Protein AF-A0A1Y6CWS8-F1 (afdb_monomer)

Radius of gyration: 17.05 Å; Cα contacts (8 Å, |Δi|>4): 110; chains: 1; bounding box: 40×29×45 Å

Structure (mmCIF, N/CA/C/O backbone):
data_AF-A0A1Y6CWS8-F1
#
_entry.id   AF-A0A1Y6CWS8-F1
#
loop_
_atom_site.group_PDB
_atom_site.id
_atom_site.type_symbol
_atom_site.label_atom_id
_atom_site.label_alt_id
_atom_site.label_comp_id
_atom_site.label_asym_id
_atom_site.label_entity_id
_atom_site.label_seq_id
_atom_site.pdbx_PDB_ins_code
_atom_site.Cartn_x
_atom_site.Cartn_y
_atom_site.Cartn_z
_atom_site.occupancy
_atom_site.B_iso_or_equiv
_atom_site.auth_seq_id
_atom_site.auth_comp_id
_atom_site.auth_asym_id
_atom_site.auth_atom_id
_atom_site.pdbx_PDB_model_num
ATOM 1 N N . MET A 1 1 ? -8.624 -0.323 22.984 1.00 70.00 1 MET A N 1
ATOM 2 C CA . MET A 1 1 ? -7.480 -0.673 22.122 1.00 70.00 1 MET A CA 1
ATOM 3 C C . MET A 1 1 ? -7.940 -1.769 21.181 1.00 70.00 1 MET A C 1
ATOM 5 O O . MET A 1 1 ? -8.436 -2.777 21.668 1.00 70.00 1 MET A O 1
ATOM 9 N N . ASN A 1 2 ? -7.888 -1.541 19.869 1.00 89.06 2 ASN A N 1
ATOM 10 C CA . ASN A 1 2 ? -8.393 -2.504 18.889 1.00 89.06 2 ASN A CA 1
ATOM 11 C C . ASN A 1 2 ? -7.253 -3.412 18.403 1.00 89.06 2 ASN A C 1
ATOM 13 O O . ASN A 1 2 ? -6.411 -2.988 17.614 1.00 89.06 2 ASN A O 1
ATOM 17 N N . PHE A 1 3 ? -7.218 -4.657 18.885 1.00 93.69 3 PHE A N 1
ATOM 18 C CA . PHE A 1 3 ? -6.153 -5.609 18.551 1.00 93.69 3 PHE A CA 1
ATOM 19 C C . PHE A 1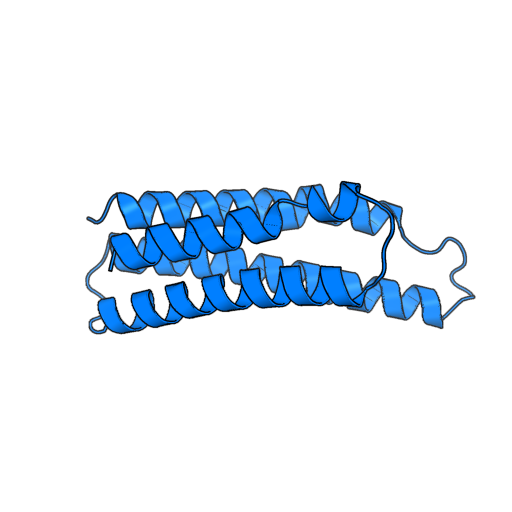 3 ? -6.124 -5.996 17.066 1.00 93.69 3 PHE A C 1
ATOM 21 O O . PHE A 1 3 ? -5.045 -6.256 16.539 1.00 93.69 3 PHE A O 1
ATOM 28 N N . VAL A 1 4 ? -7.270 -5.973 16.377 1.00 96.56 4 VAL A N 1
ATOM 29 C CA . VAL A 1 4 ? -7.344 -6.252 14.934 1.00 96.56 4 VAL A CA 1
ATOM 30 C C . VAL A 1 4 ? -6.625 -5.156 14.150 1.00 96.56 4 VAL A C 1
ATOM 32 O O . VAL A 1 4 ? -5.794 -5.452 13.294 1.00 96.56 4 VAL A O 1
ATOM 35 N N . LEU A 1 5 ? -6.863 -3.889 14.498 1.00 97.00 5 LEU A N 1
ATOM 36 C CA . LEU A 1 5 ? -6.190 -2.754 13.860 1.00 97.00 5 LEU A CA 1
ATOM 37 C C . LEU A 1 5 ? -4.698 -2.675 14.210 1.00 97.00 5 LEU A C 1
ATOM 39 O O . LEU A 1 5 ? -3.897 -2.289 13.362 1.00 97.00 5 LEU A O 1
ATOM 43 N N . ILE A 1 6 ? -4.301 -3.078 15.422 1.00 97.69 6 ILE A N 1
ATOM 44 C CA . ILE A 1 6 ? -2.877 -3.204 15.781 1.00 97.69 6 ILE A CA 1
ATOM 45 C C . ILE A 1 6 ? -2.204 -4.281 14.929 1.00 97.69 6 ILE A C 1
ATOM 47 O O . ILE A 1 6 ? -1.102 -4.065 14.428 1.00 97.69 6 ILE A O 1
ATOM 51 N N . PHE A 1 7 ? -2.862 -5.421 14.723 1.00 97.88 7 PHE A N 1
ATOM 52 C CA . PHE A 1 7 ? -2.339 -6.468 13.852 1.00 97.88 7 PHE A CA 1
ATOM 53 C C . PHE A 1 7 ? -2.234 -5.993 12.393 1.00 97.88 7 PHE A C 1
ATOM 55 O O . PHE A 1 7 ? -1.193 -6.180 11.764 1.00 97.88 7 PHE A O 1
ATOM 62 N N . ALA A 1 8 ? -3.259 -5.310 11.875 1.00 98.00 8 ALA A N 1
ATOM 63 C CA . ALA A 1 8 ? -3.251 -4.713 10.537 1.00 98.00 8 ALA A CA 1
ATOM 64 C C . ALA A 1 8 ? -2.130 -3.668 10.364 1.00 98.00 8 ALA A C 1
ATOM 66 O O . ALA A 1 8 ? -1.430 -3.665 9.345 1.00 98.00 8 ALA A O 1
ATOM 67 N N . SER A 1 9 ? -1.911 -2.835 11.387 1.00 98.19 9 SER A N 1
ATOM 68 C CA . SER A 1 9 ? -0.796 -1.888 11.471 1.00 98.19 9 SER A CA 1
ATOM 69 C C . SER A 1 9 ? 0.550 -2.608 11.389 1.00 98.19 9 SER A C 1
ATOM 71 O O . SER A 1 9 ? 1.344 -2.322 10.497 1.00 98.19 9 SER A O 1
ATOM 73 N N . PHE A 1 10 ? 0.777 -3.609 12.244 1.00 98.06 10 PHE A N 1
ATOM 74 C CA . PHE A 1 10 ? 2.024 -4.372 12.257 1.00 98.06 10 PHE A CA 1
ATOM 75 C C . PHE A 1 10 ? 2.294 -5.072 10.919 1.00 98.06 10 PHE A C 1
ATOM 77 O O . PHE A 1 10 ? 3.411 -5.022 10.406 1.00 98.06 10 PHE A O 1
ATOM 84 N N . LEU A 1 11 ? 1.263 -5.669 10.316 1.00 97.62 11 LEU A N 1
ATOM 85 C CA . LEU A 1 11 ? 1.363 -6.301 9.005 1.00 97.62 11 LEU A CA 1
ATOM 86 C C . LEU A 1 11 ? 1.750 -5.286 7.912 1.00 97.62 11 LEU A C 1
ATOM 88 O O . LEU A 1 11 ? 2.590 -5.598 7.070 1.00 97.62 11 LEU A O 1
ATOM 92 N N . SER A 1 12 ? 1.203 -4.066 7.952 1.00 98.00 12 SER A N 1
ATOM 93 C CA . SER A 1 12 ? 1.592 -2.977 7.039 1.00 98.00 12 SER A CA 1
ATOM 94 C C . SER A 1 12 ? 3.031 -2.512 7.276 1.00 98.00 12 SER A C 1
ATOM 96 O O . SER A 1 12 ? 3.769 -2.296 6.319 1.00 98.00 12 SER A O 1
ATOM 98 N N . GLY A 1 13 ? 3.469 -2.433 8.535 1.00 98.31 13 GLY A N 1
ATOM 99 C CA . GLY A 1 13 ? 4.853 -2.115 8.890 1.00 98.31 13 GLY A CA 1
ATOM 100 C C . GLY A 1 13 ? 5.855 -3.162 8.390 1.00 98.31 13 GLY A C 1
ATOM 101 O O . GLY A 1 13 ? 6.893 -2.810 7.832 1.00 98.31 13 GLY A O 1
ATOM 102 N N . LEU A 1 14 ? 5.535 -4.455 8.513 1.00 97.62 14 LEU A N 1
ATOM 103 C CA . LEU A 1 14 ? 6.355 -5.527 7.937 1.00 97.62 14 LEU A CA 1
ATOM 104 C C . LEU A 1 14 ? 6.381 -5.468 6.407 1.00 97.62 14 LEU A C 1
ATOM 106 O O . LEU A 1 14 ? 7.447 -5.627 5.810 1.00 97.62 14 LEU A O 1
ATOM 110 N N . ALA A 1 15 ? 5.232 -5.210 5.778 1.00 96.31 15 ALA A N 1
ATOM 111 C CA . ALA A 1 15 ? 5.152 -5.034 4.334 1.00 96.31 15 ALA A CA 1
ATOM 112 C C . ALA A 1 15 ? 6.005 -3.848 3.871 1.00 96.31 15 ALA A C 1
ATOM 114 O O . ALA A 1 15 ? 6.745 -3.994 2.905 1.00 96.31 15 ALA A O 1
ATOM 115 N N . PHE A 1 16 ? 5.988 -2.721 4.592 1.00 97.75 16 PHE A N 1
ATOM 116 C CA . PHE A 1 16 ? 6.879 -1.589 4.340 1.00 97.75 16 PHE A CA 1
ATOM 117 C C . PHE A 1 16 ? 8.351 -2.011 4.363 1.00 97.75 16 PHE A C 1
ATOM 119 O O . PHE A 1 16 ? 9.069 -1.729 3.409 1.00 97.75 16 PHE A O 1
ATOM 126 N N . LEU A 1 17 ? 8.806 -2.719 5.403 1.00 96.94 17 LEU A N 1
ATOM 127 C CA . LEU A 1 17 ? 10.207 -3.147 5.503 1.00 96.94 17 LEU A CA 1
ATOM 128 C C . LEU A 1 17 ? 10.604 -4.082 4.351 1.00 96.94 17 LEU A C 1
ATOM 130 O O . LEU A 1 17 ? 11.647 -3.896 3.721 1.00 96.94 17 LEU A O 1
ATOM 134 N N . ALA A 1 18 ? 9.766 -5.074 4.044 1.00 94.75 18 ALA A N 1
ATOM 135 C CA . ALA A 1 18 ? 10.023 -5.986 2.936 1.00 94.75 18 ALA A CA 1
ATOM 136 C C . ALA A 1 18 ? 10.039 -5.241 1.590 1.00 94.75 18 ALA A C 1
ATOM 138 O O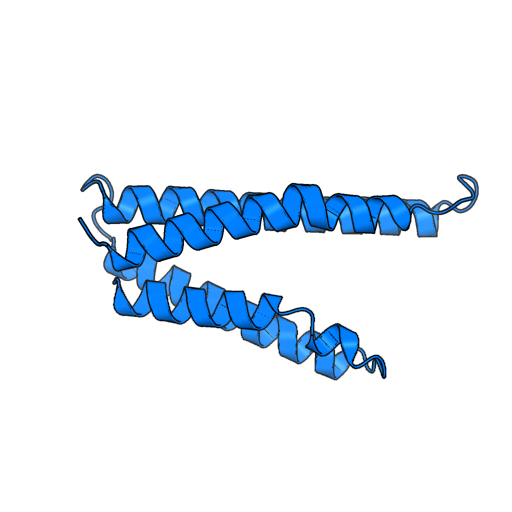 . ALA A 1 18 ? 10.961 -5.410 0.796 1.00 94.75 18 ALA A O 1
ATOM 139 N N . HIS A 1 19 ? 9.062 -4.371 1.351 1.00 94.56 19 HIS A N 1
ATOM 140 C CA . HIS A 1 19 ? 8.918 -3.632 0.103 1.00 94.56 19 HIS A CA 1
ATOM 141 C C . HIS A 1 19 ? 10.057 -2.620 -0.093 1.00 94.56 19 HIS A C 1
ATOM 143 O O . HIS A 1 19 ? 10.740 -2.645 -1.116 1.00 94.56 19 HIS A O 1
ATOM 149 N N . ALA A 1 20 ? 10.331 -1.782 0.909 1.00 95.94 20 ALA A N 1
ATOM 150 C CA . ALA A 1 20 ? 11.307 -0.699 0.826 1.00 95.94 20 ALA A CA 1
ATOM 151 C C . ALA A 1 20 ? 12.756 -1.184 0.700 1.00 95.94 20 ALA A C 1
ATOM 153 O O . ALA A 1 20 ? 13.557 -0.509 0.059 1.00 95.94 20 ALA A O 1
ATOM 154 N N . PHE A 1 21 ? 13.105 -2.322 1.313 1.00 95.25 21 PHE A N 1
ATOM 155 C CA . PHE A 1 21 ? 14.495 -2.787 1.378 1.00 95.25 21 PHE A CA 1
ATOM 156 C C . PHE A 1 21 ? 14.747 -4.061 0.573 1.00 95.25 21 PHE A C 1
ATOM 158 O O . PHE A 1 21 ? 15.683 -4.106 -0.227 1.00 95.25 21 PHE A O 1
ATOM 165 N N . ILE A 1 22 ? 13.935 -5.104 0.774 1.00 92.88 22 ILE A N 1
ATOM 166 C CA . ILE A 1 22 ? 14.133 -6.391 0.089 1.00 92.88 22 ILE A CA 1
ATOM 167 C C . ILE A 1 22 ? 13.718 -6.255 -1.376 1.00 92.88 22 ILE A C 1
ATOM 169 O O . ILE A 1 22 ? 14.496 -6.601 -2.259 1.00 92.88 22 ILE A O 1
ATOM 173 N N . GLY A 1 23 ? 12.545 -5.678 -1.634 1.00 90.00 23 GLY A N 1
ATOM 174 C CA . GLY A 1 23 ? 12.071 -5.429 -2.993 1.00 90.00 23 GLY A CA 1
ATOM 175 C C . GLY A 1 23 ? 12.943 -4.435 -3.761 1.00 90.00 23 GLY A C 1
ATOM 176 O O . GLY A 1 23 ? 13.298 -4.686 -4.910 1.00 90.00 23 GLY A O 1
ATOM 177 N N . ASP A 1 24 ? 13.384 -3.344 -3.123 1.00 94.69 24 ASP A N 1
ATOM 178 C CA . ASP A 1 24 ? 14.272 -2.375 -3.787 1.00 94.69 24 ASP A CA 1
ATOM 179 C C . ASP A 1 24 ? 15.604 -3.005 -4.230 1.00 94.69 24 ASP A C 1
ATOM 181 O O . ASP A 1 24 ? 16.137 -2.664 -5.287 1.00 94.69 24 ASP A O 1
ATOM 185 N N . LYS A 1 25 ? 16.130 -3.981 -3.477 1.00 93.88 25 LYS A N 1
ATOM 186 C CA . LYS A 1 25 ? 17.323 -4.733 -3.889 1.00 93.88 25 LYS A CA 1
ATOM 187 C C . LYS A 1 25 ? 17.121 -5.421 -5.245 1.00 93.88 25 LYS A C 1
ATOM 189 O O . LYS A 1 25 ? 18.047 -5.414 -6.057 1.00 93.88 25 LYS A O 1
ATOM 194 N N . GLU A 1 26 ? 15.939 -5.981 -5.502 1.00 90.31 26 GLU A N 1
ATOM 195 C CA . GLU A 1 26 ? 15.601 -6.612 -6.783 1.00 90.31 26 GLU A CA 1
ATOM 196 C C . GLU A 1 26 ? 15.528 -5.573 -7.906 1.00 90.31 26 GLU A C 1
ATOM 198 O O . GLU A 1 26 ? 16.149 -5.757 -8.951 1.00 90.31 26 GLU A O 1
ATOM 203 N N . TYR A 1 27 ? 14.890 -4.421 -7.668 1.00 90.19 27 TYR A N 1
ATOM 204 C CA . TYR A 1 27 ? 14.875 -3.323 -8.642 1.00 90.19 27 TYR A CA 1
ATOM 205 C C . TYR A 1 27 ? 16.271 -2.788 -8.947 1.00 90.19 27 TYR 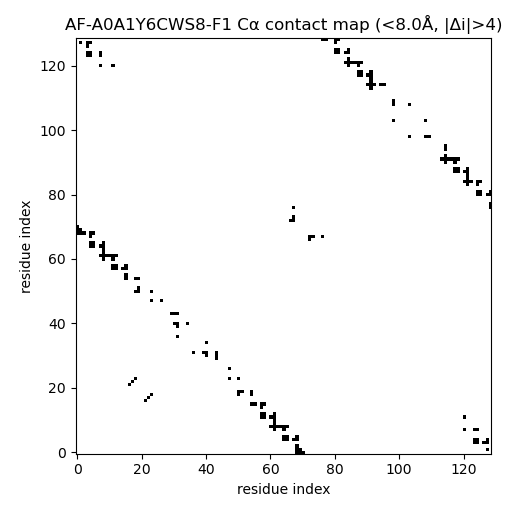A C 1
ATOM 207 O O . TYR A 1 27 ? 16.581 -2.477 -10.097 1.00 90.19 27 TYR A O 1
ATOM 215 N N . ARG A 1 28 ? 17.147 -2.700 -7.944 1.00 92.75 28 ARG A N 1
ATOM 216 C CA . ARG A 1 28 ? 18.538 -2.279 -8.139 1.00 92.75 28 ARG A CA 1
ATOM 217 C C . ARG A 1 28 ? 19.332 -3.240 -9.012 1.00 92.75 28 ARG A C 1
ATOM 219 O O . ARG A 1 28 ? 20.174 -2.776 -9.776 1.00 92.75 28 ARG A O 1
ATOM 226 N N . ALA A 1 29 ? 19.047 -4.538 -8.941 1.00 92.81 29 ALA A N 1
ATOM 227 C CA . ALA A 1 29 ? 19.662 -5.536 -9.813 1.00 92.81 29 ALA A CA 1
ATOM 228 C C . ALA A 1 29 ? 19.232 -5.392 -11.286 1.00 92.81 29 ALA A C 1
ATOM 230 O O . ALA A 1 29 ? 19.949 -5.843 -12.173 1.00 92.81 29 ALA A O 1
ATOM 231 N N . LEU A 1 30 ? 18.101 -4.726 -11.549 1.00 91.00 30 LEU A N 1
ATOM 232 C CA . LEU A 1 30 ? 17.587 -4.436 -12.891 1.00 91.00 30 LEU A CA 1
ATOM 233 C C . LEU A 1 30 ? 18.097 -3.104 -13.471 1.00 91.00 30 LEU A C 1
ATOM 235 O O . LEU A 1 30 ? 17.577 -2.657 -14.495 1.00 91.00 30 LEU A O 1
ATOM 239 N N . LYS A 1 31 ? 19.077 -2.439 -12.833 1.00 93.00 31 LYS A N 1
ATOM 240 C CA . LYS A 1 31 ? 19.656 -1.192 -13.364 1.00 93.00 31 LYS A CA 1
ATOM 241 C C . LYS A 1 31 ? 20.214 -1.448 -14.779 1.00 93.00 31 LYS A C 1
ATOM 243 O O . LYS A 1 31 ? 20.990 -2.392 -14.943 1.00 93.00 31 LYS A O 1
ATOM 248 N N . PRO A 1 32 ? 19.874 -0.620 -15.786 1.00 91.69 32 PRO A N 1
ATOM 249 C CA . PRO A 1 32 ? 20.469 -0.719 -17.118 1.00 91.69 32 PRO A CA 1
ATOM 250 C C . PRO A 1 32 ? 22.002 -0.633 -17.071 1.00 91.69 32 PRO A C 1
ATOM 252 O O . PRO A 1 32 ? 22.560 0.156 -16.307 1.00 91.69 32 PRO A O 1
ATOM 255 N N . GLY A 1 33 ? 22.679 -1.462 -17.875 1.00 84.31 33 GLY A N 1
ATOM 256 C CA . GLY A 1 33 ? 24.145 -1.580 -17.876 1.00 84.31 33 GLY A CA 1
ATOM 257 C C . GLY A 1 33 ? 24.884 -0.496 -18.668 1.00 84.31 33 GLY A C 1
ATOM 258 O O . GLY A 1 33 ? 26.075 -0.300 -18.447 1.00 84.31 33 GLY A O 1
ATOM 259 N N . SER A 1 34 ? 24.191 0.210 -19.564 1.00 77.50 34 SER A N 1
ATOM 260 C CA . SER A 1 34 ? 24.714 1.350 -20.321 1.00 77.50 34 SER A CA 1
ATOM 261 C C . SER A 1 34 ? 24.043 2.623 -19.795 1.00 77.50 34 SER A C 1
ATOM 263 O O . SER A 1 34 ? 22.817 2.689 -19.691 1.00 77.50 34 SER A O 1
ATOM 265 N N . GLU A 1 35 ? 24.840 3.624 -19.416 1.00 69.69 35 GLU A N 1
ATOM 266 C CA . GLU A 1 35 ? 24.321 4.957 -19.064 1.00 69.69 35 GLU A CA 1
ATOM 267 C C . GLU A 1 35 ? 24.049 5.812 -20.317 1.00 69.69 35 GLU A C 1
ATOM 269 O O . GLU A 1 35 ? 23.446 6.877 -20.216 1.00 69.69 35 GLU A O 1
ATOM 274 N N . GLU A 1 36 ? 24.441 5.324 -21.501 1.00 70.50 36 GLU A N 1
ATOM 275 C CA . GLU A 1 36 ? 24.190 5.960 -22.801 1.00 70.50 36 GLU A CA 1
ATOM 276 C C . GLU A 1 36 ? 22.733 5.769 -23.262 1.00 70.50 36 GLU A C 1
ATOM 278 O O . GLU A 1 36 ? 22.175 6.625 -23.954 1.00 70.50 36 GLU A O 1
ATOM 283 N N . ASP A 1 37 ? 22.067 4.701 -22.808 1.00 76.00 37 ASP A N 1
ATOM 284 C CA . ASP A 1 37 ? 20.647 4.457 -23.054 1.00 76.00 37 ASP A CA 1
ATOM 285 C C . ASP A 1 37 ? 19.766 5.281 -22.095 1.00 76.00 37 ASP A C 1
ATOM 287 O O . ASP A 1 37 ? 19.232 4.788 -21.093 1.00 76.00 37 ASP A O 1
ATOM 291 N N . ALA A 1 38 ? 19.576 6.563 -22.425 1.00 84.38 38 ALA A N 1
ATOM 292 C CA . ALA A 1 38 ? 18.850 7.522 -21.585 1.00 84.38 38 ALA A CA 1
ATOM 293 C C . ALA A 1 38 ? 17.426 7.064 -21.205 1.00 84.38 38 ALA A C 1
ATOM 295 O O . ALA A 1 38 ? 16.996 7.228 -20.063 1.00 84.38 38 ALA A O 1
ATOM 296 N N . LYS A 1 39 ? 16.689 6.444 -22.136 1.00 90.19 39 LYS A N 1
ATOM 297 C CA . LYS A 1 39 ? 15.276 6.079 -21.932 1.00 90.19 39 LYS A CA 1
ATOM 298 C C . LYS A 1 39 ? 15.074 4.879 -20.984 1.00 90.19 39 LYS A C 1
ATOM 300 O O . LYS A 1 39 ? 14.231 4.975 -20.087 1.00 90.19 39 LYS A O 1
ATOM 305 N N . PRO A 1 40 ? 15.809 3.756 -21.122 1.00 91.50 40 PRO A N 1
ATOM 306 C CA . PRO A 1 40 ? 15.808 2.691 -20.118 1.00 91.50 40 PRO A CA 1
ATOM 307 C C . PRO A 1 40 ? 16.217 3.173 -18.726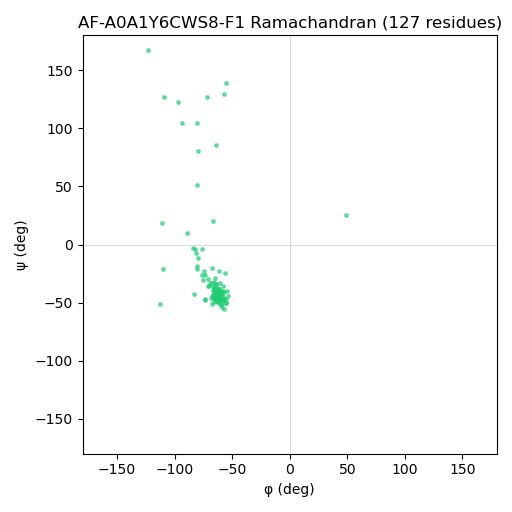 1.00 91.50 40 PRO A C 1
ATOM 309 O O . PRO A 1 40 ? 15.585 2.781 -17.744 1.00 91.50 40 PRO A O 1
ATOM 312 N N . MET A 1 41 ? 17.228 4.046 -18.634 1.00 92.25 41 MET A N 1
ATOM 313 C CA . MET A 1 41 ? 17.656 4.614 -17.353 1.00 92.25 41 MET A CA 1
ATOM 314 C C . MET A 1 41 ? 16.545 5.453 -16.712 1.00 92.25 41 MET A C 1
ATOM 316 O O . MET A 1 41 ? 16.214 5.242 -15.546 1.00 92.25 41 MET A O 1
ATOM 320 N N . GLU A 1 42 ? 15.919 6.354 -17.473 1.00 92.88 42 GLU A N 1
ATOM 321 C CA . GLU A 1 42 ? 14.798 7.173 -17.000 1.00 92.88 42 GLU A CA 1
ATOM 322 C C . GLU A 1 42 ? 13.634 6.307 -16.499 1.00 92.88 42 GLU A C 1
ATOM 324 O O . GLU A 1 42 ? 13.140 6.507 -15.389 1.00 92.88 42 GLU A O 1
ATOM 329 N N . THR A 1 43 ? 13.247 5.291 -17.276 1.00 93.75 43 THR A N 1
ATOM 330 C CA . THR A 1 43 ? 12.158 4.366 -16.916 1.00 93.75 43 THR A CA 1
ATOM 331 C C . THR A 1 43 ? 12.477 3.612 -15.622 1.00 93.75 43 THR A C 1
ATOM 333 O O . THR A 1 43 ? 11.608 3.441 -14.762 1.00 93.75 43 THR A O 1
ATOM 336 N N . TRP A 1 44 ? 13.730 3.179 -15.448 1.00 94.62 44 TRP A N 1
ATOM 337 C CA . TRP A 1 44 ? 14.182 2.504 -14.233 1.00 94.62 44 TRP A CA 1
ATOM 338 C C . TRP A 1 44 ? 14.122 3.426 -13.007 1.00 94.62 44 TRP A C 1
ATOM 340 O O . TRP A 1 44 ? 13.600 3.019 -11.966 1.00 94.62 44 TRP A O 1
ATOM 350 N N . ILE A 1 45 ? 14.579 4.680 -13.134 1.00 94.38 45 ILE A N 1
ATOM 351 C CA . ILE A 1 45 ? 14.486 5.685 -12.062 1.00 94.38 45 ILE A CA 1
ATOM 352 C C . ILE A 1 45 ? 13.019 5.936 -11.699 1.00 94.38 45 ILE A C 1
ATOM 354 O O . ILE A 1 45 ? 12.661 5.829 -10.527 1.00 94.38 45 ILE A O 1
ATOM 358 N N . GLN A 1 46 ? 12.160 6.206 -12.687 1.00 96.12 46 GLN A N 1
ATOM 359 C CA . GLN A 1 46 ? 10.732 6.462 -12.467 1.00 96.12 46 GLN A CA 1
ATOM 360 C C . GLN A 1 46 ? 10.044 5.290 -11.762 1.00 96.12 46 GLN A C 1
ATOM 362 O O . GLN A 1 46 ? 9.304 5.492 -10.798 1.00 96.12 46 GLN A O 1
ATOM 367 N N . THR A 1 47 ? 10.334 4.058 -12.186 1.00 94.56 47 THR A N 1
ATOM 368 C CA . THR A 1 47 ? 9.752 2.859 -11.573 1.00 94.56 47 THR A CA 1
ATOM 369 C C . THR A 1 47 ? 10.199 2.702 -10.118 1.00 94.56 47 THR A C 1
ATOM 371 O O . THR A 1 47 ? 9.372 2.418 -9.252 1.00 94.56 47 THR A O 1
ATOM 374 N N . ARG A 1 48 ? 11.480 2.954 -9.806 1.00 96.00 48 ARG A N 1
ATOM 375 C CA . ARG A 1 48 ? 11.977 2.936 -8.417 1.00 96.00 48 ARG A CA 1
ATOM 376 C C . ARG A 1 48 ? 11.399 4.062 -7.562 1.00 96.00 48 ARG A C 1
ATOM 378 O O . ARG A 1 48 ? 11.103 3.839 -6.391 1.00 96.00 48 ARG A O 1
ATOM 385 N N . CYS A 1 49 ? 11.186 5.251 -8.127 1.00 96.69 49 CYS A N 1
ATOM 386 C CA . CYS A 1 49 ? 10.476 6.328 -7.436 1.00 96.69 49 CYS A CA 1
ATOM 387 C C . CYS A 1 49 ? 9.040 5.911 -7.086 1.00 96.69 49 CYS A C 1
ATOM 389 O O . CYS A 1 49 ? 8.633 6.066 -5.937 1.00 96.69 49 CYS A O 1
ATOM 391 N N . GLY A 1 50 ? 8.303 5.315 -8.032 1.00 96.12 50 GLY A N 1
ATOM 392 C CA . GLY A 1 50 ? 6.969 4.760 -7.776 1.00 96.12 50 GLY A CA 1
ATOM 393 C C . GLY A 1 50 ? 6.980 3.665 -6.703 1.00 96.12 50 GLY A C 1
ATOM 394 O O . GLY A 1 50 ? 6.132 3.654 -5.815 1.00 96.12 50 GLY A O 1
ATOM 395 N N . TRP A 1 51 ? 7.994 2.799 -6.711 1.00 95.06 51 TRP A N 1
ATOM 396 C CA . TRP A 1 51 ? 8.180 1.760 -5.696 1.00 95.06 51 TRP A CA 1
ATOM 397 C C . TRP A 1 51 ? 8.364 2.329 -4.277 1.00 95.06 51 TRP A C 1
ATOM 399 O O . TRP A 1 51 ? 7.748 1.870 -3.308 1.00 95.06 51 TRP A O 1
ATOM 409 N N . HIS A 1 52 ? 9.185 3.369 -4.121 1.00 97.00 52 HIS A N 1
ATOM 410 C CA . HIS A 1 52 ? 9.365 4.014 -2.819 1.00 97.00 52 HIS A CA 1
ATOM 411 C C . HIS A 1 52 ? 8.168 4.870 -2.396 1.00 97.00 52 HIS A C 1
ATOM 413 O O . HIS A 1 52 ? 7.921 4.979 -1.196 1.00 97.00 52 HIS A O 1
ATOM 419 N N . TRP A 1 53 ? 7.381 5.395 -3.339 1.00 97.56 53 TRP A N 1
ATOM 420 C CA . TRP A 1 53 ? 6.096 6.018 -3.021 1.00 97.56 53 TRP A CA 1
ATOM 421 C C . TRP A 1 53 ? 5.159 5.008 -2.348 1.00 97.56 53 TRP A C 1
ATOM 423 O O . TRP A 1 53 ? 4.720 5.242 -1.227 1.00 97.56 53 TRP A O 1
ATOM 433 N N . VAL A 1 54 ? 4.962 3.828 -2.945 1.00 95.75 54 VAL A N 1
ATOM 434 C CA . VAL A 1 54 ? 4.146 2.758 -2.333 1.00 95.75 54 VAL A CA 1
ATOM 435 C C . VAL A 1 54 ? 4.689 2.351 -0.957 1.00 95.75 54 VAL A C 1
ATOM 437 O O . VAL A 1 54 ? 3.930 2.086 -0.029 1.00 95.75 54 VAL A O 1
ATOM 440 N N . SER A 1 55 ? 6.014 2.349 -0.787 1.00 97.12 55 SER A N 1
ATOM 441 C CA . SER A 1 55 ? 6.633 2.084 0.518 1.00 97.12 55 SER A CA 1
ATOM 442 C C . SER A 1 55 ? 6.225 3.127 1.568 1.00 97.12 55 SER A C 1
ATOM 444 O O . SER A 1 55 ? 5.891 2.772 2.698 1.00 97.12 55 SER A O 1
ATOM 446 N N . LEU A 1 56 ? 6.221 4.411 1.203 1.00 98.19 56 LEU A N 1
ATOM 447 C CA . LEU A 1 56 ? 5.760 5.477 2.089 1.00 98.19 56 LEU A CA 1
ATOM 448 C C . LEU A 1 56 ? 4.277 5.313 2.440 1.00 98.19 56 LEU A C 1
ATOM 450 O O . LEU A 1 56 ? 3.922 5.478 3.606 1.00 98.19 56 LEU A O 1
ATOM 454 N N . ASP A 1 57 ? 3.439 4.930 1.476 1.00 97.12 57 ASP A N 1
ATOM 455 C CA . ASP A 1 57 ? 2.015 4.679 1.716 1.00 97.12 57 ASP A CA 1
ATOM 456 C C . ASP A 1 57 ? 1.816 3.544 2.735 1.00 97.12 57 ASP A C 1
ATOM 458 O O . ASP A 1 57 ? 1.057 3.699 3.692 1.00 97.12 57 ASP A O 1
ATOM 462 N N . LEU A 1 58 ? 2.560 2.437 2.615 1.00 97.94 58 LEU A N 1
ATOM 463 C CA . LEU A 1 58 ? 2.523 1.328 3.582 1.00 97.94 58 LEU A CA 1
ATOM 464 C C . LEU A 1 58 ? 2.915 1.776 4.999 1.00 97.94 58 LEU A C 1
ATOM 466 O O . LEU A 1 58 ? 2.271 1.389 5.980 1.00 97.94 58 LEU A O 1
ATOM 470 N N . LEU A 1 59 ? 3.946 2.618 5.119 1.00 98.50 59 LEU A N 1
ATOM 471 C CA . LEU A 1 59 ? 4.357 3.188 6.403 1.00 98.50 59 LEU A CA 1
ATOM 472 C C . LEU A 1 59 ? 3.280 4.125 6.970 1.00 98.50 59 LEU A C 1
ATOM 474 O O . LEU A 1 59 ? 2.956 4.042 8.156 1.00 98.50 59 LEU A O 1
ATOM 478 N N . ALA A 1 60 ? 2.700 4.987 6.133 1.00 98.31 60 ALA A N 1
ATOM 479 C CA . ALA A 1 60 ? 1.642 5.909 6.531 1.00 98.31 60 ALA A CA 1
ATOM 480 C C . ALA A 1 60 ? 0.401 5.156 7.031 1.00 98.31 60 ALA A C 1
ATOM 482 O O . ALA A 1 60 ? -0.127 5.482 8.094 1.00 98.31 60 ALA A O 1
ATOM 483 N N . VAL A 1 61 ? -0.012 4.097 6.327 1.00 98.19 61 VAL A N 1
ATOM 484 C CA . VAL A 1 61 ? -1.098 3.200 6.746 1.00 98.19 61 VAL A CA 1
ATOM 485 C C . VAL A 1 61 ? -0.772 2.530 8.078 1.00 98.19 61 VAL A C 1
ATOM 487 O O . VAL A 1 61 ? -1.602 2.546 8.987 1.00 98.19 61 VAL A O 1
ATOM 490 N N . SER A 1 62 ? 0.445 2.001 8.238 1.00 98.56 62 SER A N 1
ATOM 491 C CA . SER A 1 62 ? 0.897 1.398 9.496 1.00 98.56 62 SER A CA 1
ATOM 492 C C . SER A 1 62 ? 0.751 2.370 10.672 1.00 98.56 62 SER A C 1
ATOM 494 O O . SER A 1 62 ? 0.165 2.017 11.699 1.00 98.56 62 SER A O 1
ATOM 496 N N . VAL A 1 63 ? 1.249 3.601 10.525 1.00 98.25 63 VAL A N 1
ATOM 497 C CA . VAL A 1 63 ? 1.182 4.635 11.570 1.00 98.25 63 VAL A CA 1
ATOM 498 C C . VAL A 1 63 ? -0.262 5.054 11.841 1.00 98.25 63 VAL A C 1
ATOM 500 O O . VAL A 1 63 ? -0.676 5.100 13.000 1.00 98.25 63 VAL A O 1
ATOM 503 N N . LEU A 1 64 ? -1.051 5.314 10.796 1.00 97.88 64 LEU A N 1
ATOM 504 C CA . LEU A 1 64 ? -2.443 5.741 10.929 1.00 97.88 64 LEU A CA 1
ATOM 505 C C . LEU A 1 64 ? -3.285 4.692 11.663 1.00 97.88 64 LEU A C 1
ATOM 507 O O . LEU A 1 64 ? -3.993 5.031 12.612 1.00 97.88 64 LEU A O 1
ATOM 511 N N . LEU A 1 65 ? -3.168 3.417 11.284 1.00 98.00 65 LEU A N 1
ATOM 512 C CA . LEU A 1 65 ? -3.877 2.321 11.947 1.00 98.00 65 LEU A CA 1
ATOM 513 C C . LEU A 1 65 ? -3.470 2.188 13.419 1.00 98.00 65 LEU A C 1
ATOM 515 O O . LEU A 1 65 ? -4.336 2.013 14.277 1.00 98.00 65 LEU A O 1
ATOM 519 N N . PHE A 1 66 ? -2.179 2.339 13.736 1.00 97.44 66 PHE A N 1
ATOM 520 C CA . PHE A 1 66 ? -1.704 2.319 15.122 1.00 97.44 66 PHE A CA 1
ATOM 521 C C . PHE A 1 66 ? -2.315 3.454 15.956 1.00 97.44 66 PHE A C 1
ATOM 523 O O . PHE A 1 66 ? -2.793 3.223 17.072 1.00 97.44 66 PHE A O 1
ATOM 530 N N . VAL A 1 67 ? -2.346 4.672 15.404 1.00 97.00 67 VAL A N 1
ATOM 531 C CA . VAL A 1 67 ? -2.935 5.856 16.050 1.00 97.00 67 VAL A CA 1
ATOM 532 C C . VAL A 1 67 ? -4.436 5.672 16.271 1.00 97.00 67 VAL A C 1
ATOM 534 O O . VAL A 1 67 ? -4.916 5.915 17.382 1.00 97.00 67 VAL A O 1
ATOM 537 N N . LEU A 1 68 ? -5.172 5.203 15.257 1.00 96.62 68 LEU A N 1
ATOM 538 C CA . LEU A 1 68 ? -6.614 4.943 15.341 1.00 96.62 68 LEU A CA 1
ATOM 539 C C . LEU A 1 68 ? -6.949 3.865 16.384 1.00 96.62 68 LEU A C 1
ATOM 541 O O . LEU A 1 68 ? -7.939 3.994 17.112 1.00 96.62 68 LEU A O 1
ATOM 545 N N . ALA A 1 69 ? -6.104 2.836 16.496 1.00 96.00 69 ALA A N 1
ATOM 546 C CA . ALA A 1 69 ? -6.291 1.727 17.427 1.00 96.00 69 ALA A CA 1
ATOM 547 C C . ALA A 1 69 ? -5.968 2.074 18.890 1.00 96.00 69 ALA A C 1
ATOM 549 O O . ALA A 1 69 ? -6.559 1.480 19.805 1.00 96.00 69 ALA A O 1
ATOM 550 N N . SER A 1 70 ? -5.029 3.003 19.108 1.00 94.38 70 SER A N 1
ATOM 551 C CA . SER A 1 70 ? -4.403 3.244 20.419 1.00 94.38 70 SER A CA 1
ATOM 552 C C . SER A 1 70 ? -4.794 4.573 21.065 1.00 94.38 70 SER A C 1
ATOM 554 O O . SER A 1 70 ? -4.692 4.713 22.280 1.00 94.38 70 SER A O 1
ATOM 556 N N . THR A 1 71 ? -5.260 5.549 20.285 1.00 92.62 71 THR A N 1
ATOM 557 C CA . THR A 1 71 ? -5.570 6.906 20.770 1.00 92.62 71 THR A CA 1
ATOM 558 C C . THR A 1 71 ? -7.018 7.286 20.474 1.00 92.62 71 THR A C 1
ATOM 560 O O . THR A 1 71 ? -7.681 6.612 19.695 1.00 92.62 71 THR A O 1
ATOM 563 N N . GLN A 1 72 ? -7.527 8.372 21.063 1.00 90.06 72 GLN A N 1
ATOM 564 C CA . GLN A 1 72 ? -8.845 8.956 20.745 1.00 90.06 72 GLN A CA 1
ATOM 565 C C . GLN A 1 72 ? -8.727 10.321 20.042 1.00 90.06 72 GLN A C 1
ATOM 567 O O . GLN A 1 72 ? -9.675 11.096 20.036 1.00 90.06 72 GLN A O 1
ATOM 572 N N . ILE A 1 73 ? -7.555 10.629 19.470 1.00 93.75 73 ILE A N 1
ATOM 573 C CA . ILE A 1 73 ? -7.266 11.940 18.861 1.00 93.75 73 ILE A CA 1
ATOM 574 C C . ILE A 1 73 ? -8.157 12.192 17.635 1.00 93.75 73 ILE A C 1
ATOM 576 O O . ILE A 1 73 ? -8.605 13.310 17.404 1.00 93.75 73 ILE A O 1
ATOM 580 N N . ILE A 1 74 ? -8.427 11.144 16.858 1.00 93.06 74 ILE A N 1
ATOM 581 C CA . ILE A 1 74 ? -9.260 11.203 15.658 1.00 93.06 74 ILE A CA 1
ATOM 582 C C . ILE A 1 74 ? -10.676 10.764 16.031 1.00 93.06 74 ILE A C 1
ATOM 584 O O . ILE A 1 74 ? -10.854 9.655 16.532 1.00 93.06 74 ILE A O 1
ATOM 588 N N . GLN A 1 75 ? -11.668 11.622 15.780 1.00 92.38 75 GLN A N 1
ATOM 589 C CA . GLN A 1 75 ? -13.078 11.350 16.092 1.00 92.38 75 GLN A CA 1
ATOM 590 C C . GLN A 1 75 ? -13.772 10.516 15.001 1.00 92.38 75 GLN A C 1
ATOM 592 O O . GLN A 1 75 ? -14.468 9.560 15.323 1.00 92.38 75 GLN A O 1
ATOM 597 N N . ALA A 1 76 ? -13.524 10.819 13.721 1.00 94.00 76 ALA A N 1
ATOM 598 C CA . ALA A 1 76 ? -14.124 10.144 12.560 1.00 94.00 76 ALA A CA 1
ATOM 599 C C . ALA A 1 76 ? -13.426 8.810 12.212 1.00 94.00 76 ALA A C 1
ATOM 601 O O . ALA A 1 76 ? -12.942 8.603 11.097 1.00 94.00 76 ALA A O 1
ATOM 602 N N . LYS A 1 77 ? -13.256 7.931 13.206 1.00 94.12 77 LYS A N 1
ATOM 603 C CA . LYS A 1 77 ? -12.455 6.705 13.059 1.00 94.12 77 LYS A CA 1
ATOM 604 C C . LYS A 1 77 ? -13.070 5.726 12.074 1.00 94.12 77 LYS A C 1
ATOM 606 O O . LYS A 1 77 ? -12.366 5.233 11.200 1.00 94.12 77 LYS A O 1
ATOM 611 N N . THR A 1 78 ? -14.356 5.441 12.232 1.00 94.88 78 THR A N 1
ATOM 612 C CA . THR A 1 78 ? -15.056 4.419 11.453 1.00 94.88 78 THR A CA 1
ATOM 613 C C . THR A 1 78 ? -15.128 4.819 9.980 1.00 94.88 78 THR A C 1
ATOM 615 O O . THR A 1 78 ? -14.861 3.999 9.107 1.00 94.88 78 THR A O 1
ATOM 618 N N . GLU A 1 79 ? -15.371 6.095 9.678 1.00 97.25 79 GLU A N 1
ATOM 619 C CA . GLU A 1 79 ? -15.372 6.622 8.313 1.00 97.25 79 GLU A CA 1
ATOM 620 C C . GLU A 1 79 ? -13.994 6.482 7.657 1.00 97.25 79 GLU A C 1
ATOM 622 O O . GLU A 1 79 ? -13.891 6.000 6.529 1.00 97.25 79 GLU A O 1
ATOM 627 N N . ILE A 1 80 ? -12.925 6.846 8.376 1.00 97.62 80 ILE A N 1
ATOM 628 C CA . ILE A 1 80 ? -11.550 6.699 7.884 1.00 97.62 80 ILE A CA 1
ATOM 629 C C . ILE A 1 80 ? -11.212 5.225 7.646 1.00 97.62 80 ILE A C 1
ATOM 631 O O . ILE A 1 80 ? -10.626 4.898 6.616 1.00 97.62 80 ILE A O 1
ATOM 635 N N . LEU A 1 81 ? -11.592 4.328 8.558 1.00 97.94 81 LEU A N 1
ATOM 636 C CA . LEU A 1 81 ? -11.327 2.894 8.426 1.00 97.94 81 LEU A CA 1
ATOM 637 C C . LEU A 1 81 ? -12.093 2.285 7.246 1.00 97.94 81 LEU A C 1
ATOM 639 O O . LEU A 1 81 ? -11.503 1.544 6.462 1.00 97.94 81 LEU A O 1
ATOM 643 N N . HIS A 1 82 ? -13.359 2.649 7.037 1.00 98.31 82 HIS A N 1
ATOM 644 C CA . HIS A 1 82 ? -14.117 2.208 5.864 1.00 98.31 82 HIS A CA 1
ATOM 645 C C . HIS A 1 82 ? -13.503 2.705 4.550 1.00 98.31 82 HIS A C 1
ATOM 647 O O . HIS A 1 82 ? -13.343 1.917 3.617 1.00 98.31 82 HIS A O 1
ATOM 653 N N . LEU A 1 83 ? -13.103 3.980 4.478 1.00 98.31 83 LEU A N 1
ATOM 654 C CA . LEU A 1 83 ? -12.417 4.523 3.301 1.00 98.31 83 LEU A CA 1
ATOM 655 C C . LEU A 1 83 ? -11.085 3.811 3.049 1.00 98.31 83 LEU A C 1
ATOM 657 O O . LEU A 1 83 ? -10.771 3.470 1.910 1.00 98.31 83 LEU A O 1
ATOM 661 N N . LEU A 1 84 ? -10.322 3.539 4.106 1.00 98.06 84 LEU A N 1
ATOM 662 C CA . LEU A 1 84 ? -9.033 2.871 4.004 1.00 98.06 84 LEU A CA 1
ATOM 663 C C . LEU A 1 84 ? -9.168 1.394 3.606 1.00 98.06 84 LEU A C 1
ATOM 665 O O . LEU A 1 84 ? -8.348 0.883 2.840 1.00 98.06 84 LEU A O 1
ATOM 669 N N . SER A 1 85 ? -10.213 0.720 4.087 1.00 98.50 85 SER A N 1
ATOM 670 C CA . SER A 1 85 ? -10.567 -0.636 3.668 1.00 98.50 85 SER A CA 1
ATOM 671 C C . SER A 1 85 ? -10.933 -0.674 2.183 1.00 98.50 85 SER A C 1
ATOM 673 O O . SER A 1 85 ? -10.363 -1.465 1.427 1.00 98.50 85 SER A O 1
ATOM 675 N N . LEU A 1 86 ? -11.811 0.233 1.739 1.00 98.50 86 LEU A N 1
ATOM 676 C CA . LEU A 1 86 ? -12.199 0.350 0.335 1.00 98.50 86 LEU A CA 1
ATOM 677 C C . LEU A 1 86 ? -10.995 0.664 -0.560 1.00 98.50 86 LEU A C 1
ATOM 679 O O . LEU A 1 86 ? -10.870 0.086 -1.637 1.00 98.50 86 LEU A O 1
ATOM 683 N N . TYR A 1 87 ? -10.092 1.535 -0.104 1.00 98.12 87 TYR A N 1
ATOM 684 C CA . TYR A 1 87 ? -8.857 1.851 -0.813 1.00 98.12 87 TYR A CA 1
ATOM 685 C C . TYR A 1 87 ? -7.997 0.600 -1.036 1.00 98.12 87 TYR A C 1
ATOM 687 O O . TYR A 1 87 ? -7.638 0.304 -2.173 1.00 98.12 87 TYR A O 1
ATOM 695 N N . HIS A 1 88 ? -7.739 -0.197 0.007 1.00 97.88 88 HIS A N 1
ATOM 696 C CA . HIS A 1 88 ? -6.964 -1.435 -0.136 1.00 97.88 88 HIS A CA 1
ATOM 697 C C . HIS A 1 88 ? -7.663 -2.460 -1.036 1.00 97.88 88 HIS A C 1
ATOM 699 O O . HIS A 1 88 ? -7.006 -3.108 -1.853 1.00 97.88 88 HIS A O 1
ATOM 705 N N . LEU A 1 89 ? -8.991 -2.584 -0.939 1.00 98.25 89 LEU A N 1
ATOM 706 C CA . LEU A 1 89 ? -9.773 -3.441 -1.830 1.00 98.25 89 LEU A CA 1
ATOM 707 C C . LEU A 1 89 ? -9.608 -3.003 -3.292 1.00 98.25 89 LEU A C 1
ATOM 709 O O . LEU A 1 89 ? -9.322 -3.831 -4.158 1.00 98.25 89 LEU A O 1
ATOM 713 N N . ALA A 1 90 ? -9.728 -1.701 -3.560 1.00 97.94 90 ALA A N 1
ATOM 714 C CA . ALA A 1 90 ? -9.540 -1.130 -4.886 1.00 97.94 90 ALA A CA 1
ATOM 715 C C . ALA A 1 90 ? -8.117 -1.374 -5.408 1.00 97.94 90 ALA A C 1
ATOM 717 O O . ALA A 1 90 ? -7.970 -1.807 -6.549 1.00 97.94 90 ALA A O 1
ATOM 718 N N . CYS A 1 91 ? -7.083 -1.193 -4.580 1.00 95.88 91 CYS A N 1
ATOM 719 C CA . CYS A 1 91 ? -5.697 -1.506 -4.938 1.00 95.88 91 CYS A CA 1
ATOM 720 C C . CYS A 1 91 ? -5.527 -2.975 -5.347 1.00 95.88 91 CYS A C 1
ATOM 722 O O . CYS A 1 91 ? -4.941 -3.249 -6.394 1.00 95.88 91 CYS A O 1
ATOM 724 N N . GLY A 1 92 ? -6.081 -3.917 -4.576 1.00 95.25 92 GLY A N 1
ATOM 725 C CA . GLY A 1 92 ? -6.037 -5.343 -4.912 1.00 95.25 92 GLY A CA 1
ATOM 726 C C . GLY A 1 92 ? -6.738 -5.659 -6.239 1.00 95.25 92 GLY A C 1
ATOM 727 O O . GLY A 1 92 ? -6.201 -6.393 -7.070 1.00 95.25 92 GLY A O 1
ATOM 728 N N . CYS A 1 93 ? -7.899 -5.049 -6.491 1.00 95.50 93 CYS A N 1
ATOM 729 C CA . CYS A 1 93 ? -8.617 -5.190 -7.760 1.00 95.50 93 CYS A CA 1
ATOM 730 C C . CYS A 1 93 ? -7.835 -4.598 -8.940 1.00 95.50 93 CYS A C 1
ATOM 732 O O . CYS A 1 93 ? -7.675 -5.263 -9.962 1.00 95.50 93 CYS A O 1
ATOM 734 N N . VAL A 1 94 ? -7.317 -3.374 -8.805 1.00 94.75 94 VAL A N 1
ATOM 735 C CA . VAL A 1 94 ? -6.511 -2.706 -9.842 1.00 94.75 94 VAL A CA 1
ATOM 736 C C . VAL A 1 94 ? -5.251 -3.509 -10.150 1.00 94.75 94 VAL A C 1
ATOM 738 O O . VAL A 1 94 ? -4.901 -3.656 -11.321 1.00 94.75 94 VAL A O 1
ATOM 741 N N . TRP A 1 95 ? -4.608 -4.087 -9.133 1.00 91.31 95 TRP A N 1
ATOM 742 C CA . TRP A 1 95 ? -3.469 -4.981 -9.313 1.00 91.31 95 TRP A CA 1
ATOM 743 C C . TRP A 1 95 ? -3.834 -6.162 -10.215 1.00 91.31 95 TRP A C 1
ATOM 745 O O . TRP A 1 95 ? -3.217 -6.360 -11.260 1.00 91.31 95 TRP A O 1
ATOM 755 N N . LEU A 1 96 ? -4.881 -6.915 -9.857 1.00 90.44 96 LEU A N 1
ATOM 756 C CA . LEU A 1 96 ? -5.329 -8.071 -10.637 1.00 90.44 96 LEU A CA 1
ATOM 757 C C . LEU A 1 96 ? -5.747 -7.687 -12.061 1.00 90.44 96 LEU A C 1
ATOM 759 O O . LEU A 1 96 ? -5.364 -8.372 -13.007 1.00 90.44 96 LEU A O 1
ATOM 763 N N . LEU A 1 97 ? -6.471 -6.579 -12.236 1.00 91.69 97 LEU A N 1
ATOM 764 C CA . LEU A 1 97 ? -6.831 -6.066 -13.560 1.00 91.69 97 LEU A CA 1
ATOM 765 C C . LEU A 1 97 ? -5.583 -5.751 -14.392 1.00 91.69 97 LEU A C 1
ATOM 767 O O . LEU A 1 97 ? -5.488 -6.169 -15.544 1.00 91.69 97 LEU A O 1
ATOM 771 N N . THR A 1 98 ? -4.590 -5.087 -13.799 1.00 90.31 98 THR A N 1
ATOM 772 C CA . THR A 1 98 ? -3.320 -4.771 -14.468 1.00 90.31 98 THR A CA 1
ATOM 773 C C . THR A 1 98 ? -2.604 -6.046 -14.912 1.00 90.31 98 THR A C 1
ATOM 775 O O . THR A 1 98 ? -2.121 -6.112 -16.044 1.00 90.31 98 THR A O 1
ATOM 778 N N . LEU A 1 99 ? -2.593 -7.093 -14.079 1.00 86.38 99 LEU A N 1
ATOM 779 C CA . LEU A 1 99 ? -2.022 -8.391 -14.451 1.00 86.38 99 LEU A CA 1
ATOM 780 C C . LEU A 1 99 ? -2.753 -9.033 -15.635 1.00 86.38 99 LEU A C 1
ATOM 782 O O . LEU A 1 99 ? -2.102 -9.501 -16.571 1.00 86.38 99 LEU A O 1
ATOM 786 N N . LEU A 1 100 ? -4.090 -9.017 -15.623 1.00 86.25 100 LEU A N 1
ATOM 787 C CA . LEU A 1 100 ? -4.913 -9.558 -16.707 1.00 86.25 100 LEU A CA 1
ATOM 788 C C . LEU A 1 100 ? -4.645 -8.840 -18.039 1.00 86.25 100 LEU A C 1
ATOM 790 O O . LEU A 1 100 ? -4.532 -9.491 -19.079 1.00 86.25 100 LEU A O 1
ATOM 794 N N . PHE A 1 101 ? -4.487 -7.514 -18.017 1.00 89.56 101 PHE A N 1
ATOM 795 C CA . PHE A 1 101 ? -4.243 -6.724 -19.228 1.00 89.56 101 PHE A CA 1
ATOM 796 C C . PHE A 1 101 ? -2.789 -6.745 -19.712 1.00 89.56 101 PHE A C 1
ATOM 798 O O . PHE A 1 101 ? -2.545 -6.528 -20.899 1.00 89.56 101 PHE A O 1
ATOM 805 N N . SER A 1 102 ? -1.826 -7.064 -18.844 1.00 85.44 102 SER A N 1
ATOM 806 C CA . SER A 1 102 ? -0.396 -7.064 -19.194 1.00 85.44 102 SER A CA 1
ATOM 807 C C . SER A 1 102 ? 0.049 -8.274 -20.032 1.00 85.44 102 SER A C 1
ATOM 809 O O . SER A 1 102 ? 1.205 -8.331 -20.443 1.00 85.44 102 SER A O 1
ATOM 811 N N . LYS A 1 103 ? -0.840 -9.247 -20.305 1.00 73.12 103 LYS A N 1
ATOM 812 C CA . LYS A 1 103 ? -0.603 -10.439 -21.162 1.00 73.12 103 LYS A CA 1
ATOM 813 C C . LYS A 1 103 ? 0.686 -11.221 -20.850 1.00 73.12 103 LYS A C 1
ATOM 815 O O . LYS A 1 103 ? 1.233 -11.914 -21.715 1.00 73.12 103 LYS A O 1
ATOM 820 N N . SER A 1 104 ? 1.181 -11.139 -19.618 1.00 67.44 104 SER A N 1
ATOM 821 C CA . SER A 1 104 ? 2.358 -11.898 -19.212 1.00 67.44 104 SER A CA 1
ATOM 822 C C . SER A 1 104 ? 2.008 -13.377 -19.083 1.00 67.44 104 SER A C 1
ATOM 824 O O . SER A 1 104 ? 1.085 -13.749 -18.362 1.00 67.44 104 SER A O 1
ATOM 826 N N . HIS A 1 105 ? 2.777 -14.230 -19.756 1.00 64.00 105 HIS A N 1
ATOM 827 C CA . HIS A 1 105 ? 2.660 -15.686 -19.635 1.00 64.00 105 HIS A CA 1
ATOM 828 C C . HIS A 1 105 ? 3.417 -16.229 -18.411 1.00 64.00 105 HIS A C 1
ATOM 830 O O . HIS A 1 105 ? 3.362 -17.427 -18.125 1.00 64.00 105 HIS A O 1
ATOM 836 N N . ASN A 1 106 ? 4.129 -15.368 -17.671 1.00 67.00 106 ASN A N 1
ATOM 837 C CA . ASN A 1 106 ? 4.882 -15.789 -16.502 1.00 67.00 106 ASN A CA 1
ATOM 838 C C . ASN A 1 106 ? 3.953 -15.920 -15.286 1.00 67.00 106 ASN A C 1
ATOM 840 O O . ASN A 1 106 ? 3.573 -14.932 -14.655 1.00 67.00 106 ASN A O 1
ATOM 844 N N . ARG A 1 107 ? 3.636 -17.168 -14.923 1.00 62.19 107 ARG A N 1
ATOM 845 C CA . ARG A 1 107 ? 2.839 -17.498 -13.732 1.00 62.19 107 ARG A CA 1
ATOM 846 C C . ARG A 1 107 ? 3.422 -16.928 -12.434 1.00 62.19 107 ARG A C 1
ATOM 848 O O . ARG A 1 107 ? 2.650 -16.693 -11.511 1.00 62.19 107 ARG A O 1
ATOM 855 N N . GLN A 1 108 ? 4.730 -16.651 -12.361 1.00 61.81 108 GLN A N 1
ATOM 856 C CA . GLN A 1 108 ? 5.342 -16.024 -11.181 1.00 61.81 108 GLN A CA 1
ATOM 857 C C . GLN A 1 108 ? 4.771 -14.631 -10.882 1.00 61.81 108 GLN A C 1
ATOM 859 O O . GLN A 1 108 ? 4.789 -14.209 -9.732 1.00 61.81 108 GLN A O 1
ATOM 864 N N . ILE A 1 109 ? 4.186 -13.942 -11.866 1.00 62.59 109 ILE A N 1
ATOM 865 C CA . ILE A 1 109 ? 3.570 -12.629 -11.644 1.00 62.59 109 ILE A CA 1
ATOM 866 C C . ILE A 1 109 ? 2.265 -12.740 -10.834 1.00 62.59 109 ILE A C 1
ATOM 868 O O . ILE A 1 109 ? 1.955 -11.854 -10.044 1.00 62.59 109 ILE A O 1
ATOM 872 N N . PHE A 1 110 ? 1.538 -13.857 -10.933 1.00 56.84 110 PHE A N 1
ATOM 873 C CA . PHE A 1 110 ? 0.391 -14.131 -10.052 1.00 56.84 110 PHE A CA 1
ATOM 874 C C . PHE A 1 110 ? 0.825 -14.525 -8.631 1.00 56.84 110 PHE A C 1
ATOM 876 O O . PHE A 1 110 ? 0.056 -14.355 -7.684 1.00 56.84 110 PHE A O 1
ATOM 883 N N . VAL A 1 111 ? 2.062 -15.017 -8.486 1.00 58.78 111 VAL A N 1
ATOM 884 C CA . VAL A 1 111 ? 2.696 -15.360 -7.201 1.00 58.78 111 VAL A CA 1
ATOM 885 C C . VAL A 1 111 ? 3.230 -14.115 -6.476 1.00 58.78 111 VAL A C 1
ATOM 887 O O . VAL A 1 111 ? 3.517 -14.202 -5.284 1.00 58.78 111 VAL A O 1
ATOM 890 N N . LEU A 1 112 ? 3.290 -12.939 -7.126 1.00 65.19 112 LEU A N 1
ATOM 891 C CA . LEU A 1 112 ? 3.472 -11.658 -6.432 1.00 65.19 112 LEU A CA 1
ATOM 892 C C . LEU A 1 112 ? 2.237 -11.419 -5.543 1.00 65.19 112 LEU A C 1
ATOM 894 O O . LEU A 1 112 ? 1.259 -10.793 -5.945 1.00 65.19 112 LEU A O 1
ATOM 898 N N . GLY A 1 113 ? 2.259 -11.965 -4.326 1.00 80.00 113 GLY A N 1
ATOM 899 C CA . GLY A 1 113 ? 1.152 -11.988 -3.363 1.00 80.00 113 GLY A CA 1
ATOM 900 C C . GLY A 1 113 ? 0.753 -10.619 -2.799 1.00 80.00 113 GLY A C 1
ATOM 901 O O . GLY A 1 113 ? 0.126 -10.548 -1.747 1.00 80.00 113 GLY A O 1
ATOM 902 N N . GLN A 1 114 ? 1.104 -9.524 -3.475 1.00 87.38 114 GLN A N 1
ATOM 903 C CA . GLN A 1 114 ? 0.769 -8.163 -3.063 1.00 87.38 114 GLN A CA 1
ATOM 904 C C . GLN A 1 114 ? -0.749 -7.923 -3.091 1.00 87.38 114 GLN A C 1
ATOM 906 O O . GLN A 1 114 ? -1.293 -7.315 -2.175 1.00 87.38 114 GLN A O 1
ATOM 911 N N . TRP A 1 115 ? -1.468 -8.497 -4.063 1.00 91.31 115 TRP A N 1
ATOM 912 C CA . TRP A 1 115 ? -2.935 -8.450 -4.090 1.00 91.31 115 TRP A CA 1
ATOM 913 C C . TRP A 1 115 ? -3.573 -9.190 -2.899 1.00 91.31 115 TRP A C 1
ATOM 915 O O . TRP A 1 115 ? -4.591 -8.742 -2.372 1.00 91.31 115 TRP A O 1
ATOM 925 N N . ILE A 1 116 ? -2.951 -10.279 -2.422 1.00 93.44 116 ILE A N 1
ATOM 926 C CA . ILE A 1 116 ? -3.391 -10.999 -1.215 1.00 93.44 116 ILE A CA 1
ATOM 927 C C . ILE A 1 116 ? -3.244 -10.084 0.000 1.00 93.44 116 ILE A C 1
ATOM 929 O O . ILE A 1 116 ? -4.182 -9.958 0.786 1.00 93.44 116 ILE A O 1
ATOM 933 N N . PHE A 1 117 ? -2.097 -9.408 0.129 1.00 94.50 117 PHE A N 1
ATOM 934 C CA . PHE A 1 117 ? -1.877 -8.420 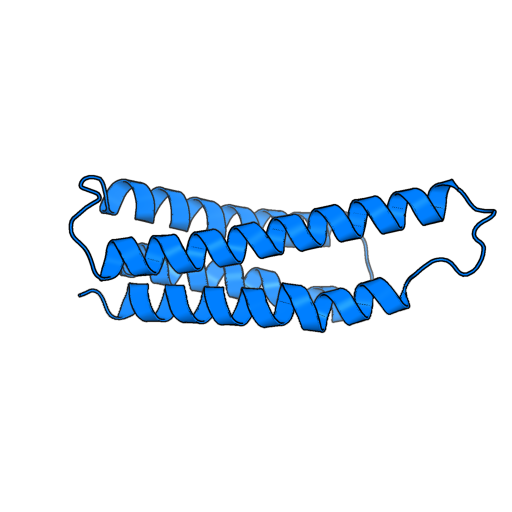1.185 1.00 94.50 117 PHE A CA 1
ATOM 935 C C . PHE A 1 117 ? -2.962 -7.335 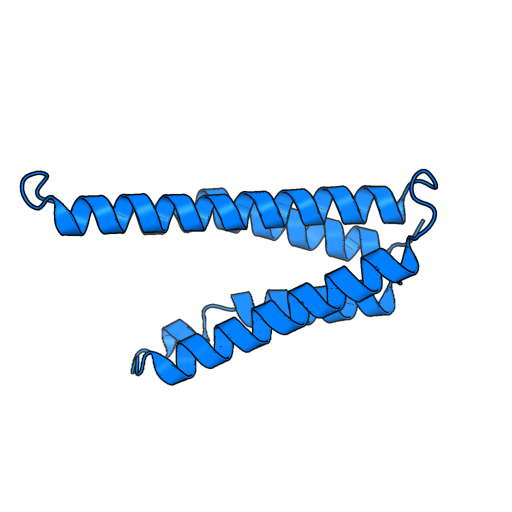1.169 1.00 94.50 117 PHE A C 1
ATOM 937 O O . PHE A 1 117 ? -3.551 -7.064 2.214 1.00 94.50 117 PHE A O 1
ATOM 944 N N . CYS A 1 118 ? -3.286 -6.774 -0.001 1.00 96.56 118 CYS A N 1
ATOM 945 C CA . CYS A 1 118 ? -4.338 -5.766 -0.138 1.00 96.56 118 CYS A CA 1
ATOM 946 C C . CYS A 1 118 ? -5.701 -6.264 0.370 1.00 96.56 118 CYS A C 1
ATOM 948 O O . CYS A 1 118 ? -6.352 -5.574 1.152 1.00 96.56 118 CYS A O 1
ATOM 950 N N . PHE A 1 119 ? -6.132 -7.469 -0.012 1.00 97.44 119 PHE A N 1
ATOM 951 C CA . PHE A 1 119 ? -7.426 -8.007 0.429 1.00 97.44 119 PHE A CA 1
ATOM 952 C C . PHE A 1 119 ? -7.455 -8.400 1.908 1.00 97.44 119 PHE A C 1
ATOM 954 O O . PHE A 1 119 ? -8.471 -8.188 2.576 1.00 97.44 119 PHE A O 1
ATOM 961 N N . ILE A 1 120 ? -6.345 -8.920 2.442 1.00 97.44 120 ILE A N 1
ATOM 962 C CA . ILE A 1 120 ? -6.203 -9.181 3.879 1.00 97.44 120 ILE A CA 1
ATOM 963 C C . ILE A 1 120 ? -6.293 -7.864 4.655 1.00 97.44 120 ILE A C 1
ATOM 965 O O . ILE A 1 120 ? -7.070 -7.782 5.603 1.00 97.44 120 ILE A O 1
ATOM 969 N N . GLN A 1 121 ? -5.571 -6.820 4.233 1.00 97.88 121 GLN A N 1
ATOM 970 C CA . GLN A 1 121 ? -5.645 -5.498 4.862 1.00 97.88 121 GLN A CA 1
ATOM 971 C C . GLN A 1 121 ? -7.052 -4.915 4.799 1.00 97.88 121 GLN A C 1
ATOM 973 O 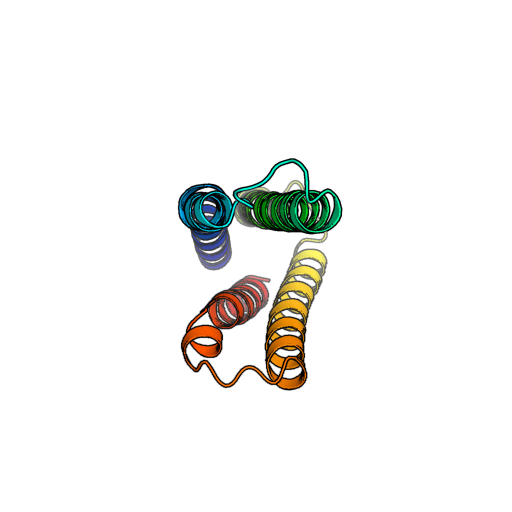O . GLN A 1 121 ? -7.588 -4.525 5.831 1.00 97.88 121 GLN A O 1
ATOM 978 N N . ALA A 1 122 ? -7.692 -4.922 3.627 1.00 98.25 122 ALA A N 1
ATOM 979 C CA . ALA A 1 122 ? -9.059 -4.431 3.478 1.00 98.25 122 ALA A CA 1
ATOM 980 C C . ALA A 1 122 ? -10.020 -5.114 4.465 1.00 98.25 122 ALA A C 1
ATOM 982 O O . ALA A 1 122 ? -10.807 -4.441 5.133 1.00 98.25 122 ALA A O 1
ATOM 983 N N . SER A 1 123 ? -9.907 -6.439 4.598 1.00 98.06 123 SER A N 1
ATOM 98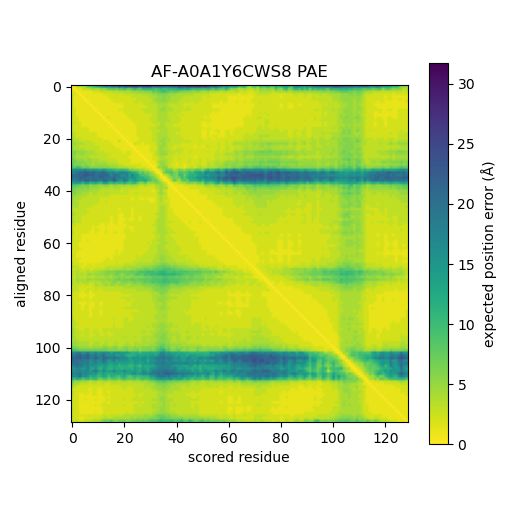4 C CA . SER A 1 123 ? -10.752 -7.248 5.481 1.00 98.06 123 SER A CA 1
ATOM 985 C C . SER A 1 123 ? -10.481 -6.977 6.964 1.00 98.06 123 SER A C 1
ATOM 987 O O . SER A 1 123 ? -11.422 -6.785 7.731 1.00 98.06 123 SER A O 1
ATOM 989 N N . LEU A 1 124 ? -9.208 -6.919 7.373 1.00 98.06 124 LEU A N 1
ATOM 990 C CA . LEU A 1 124 ? -8.820 -6.618 8.756 1.00 98.06 124 LEU A CA 1
ATOM 991 C C . LEU A 1 124 ? -9.260 -5.213 9.176 1.00 98.06 124 LEU A C 1
ATOM 993 O O . LEU A 1 124 ? -9.769 -5.032 10.278 1.00 98.06 124 LEU A O 1
ATOM 997 N N . ILE A 1 125 ? -9.081 -4.226 8.296 1.00 98.25 125 ILE A N 1
ATOM 998 C CA . ILE A 1 125 ? -9.460 -2.836 8.557 1.00 98.25 125 ILE A CA 1
ATOM 999 C C . ILE A 1 125 ? -10.982 -2.709 8.663 1.00 98.25 125 ILE A C 1
ATOM 1001 O O . ILE A 1 125 ? -11.456 -2.065 9.590 1.00 98.25 125 ILE A O 1
ATOM 1005 N N . TYR A 1 126 ? -11.742 -3.353 7.769 1.00 98.06 126 TYR A N 1
ATOM 1006 C CA . TYR A 1 126 ? -13.208 -3.346 7.821 1.00 98.06 126 TYR A CA 1
ATOM 1007 C C . TYR A 1 126 ? -13.740 -4.004 9.096 1.00 98.06 126 TYR A C 1
ATOM 1009 O O . TYR A 1 126 ? -14.620 -3.462 9.751 1.00 98.06 126 TYR A O 1
ATOM 1017 N N . TRP A 1 127 ? -13.180 -5.154 9.481 1.00 96.94 127 TRP A N 1
ATOM 1018 C CA . TRP A 1 127 ? -13.564 -5.841 10.716 1.00 96.94 127 TRP A CA 1
ATOM 1019 C C . TRP A 1 127 ? -13.191 -5.039 11.971 1.00 96.94 127 TRP A C 1
ATOM 1021 O O . TRP A 1 127 ? -13.850 -5.139 13.002 1.00 96.94 127 TRP A O 1
ATOM 1031 N N . GLY A 1 128 ? -12.098 -4.279 11.908 1.00 94.31 128 GLY A N 1
ATOM 1032 C CA . GLY A 1 128 ? -11.642 -3.430 13.001 1.00 94.31 128 GLY A CA 1
ATOM 1033 C C . GLY A 1 128 ? -12.304 -2.047 13.070 1.00 94.31 128 GLY A C 1
ATOM 1034 O O . GLY A 1 128 ? -11.962 -1.301 13.989 1.00 94.31 128 GLY A O 1
ATOM 1035 N N . ALA A 1 129 ? -13.174 -1.686 12.123 1.00 91.19 129 ALA A N 1
ATOM 1036 C CA . ALA A 1 129 ? -13.888 -0.405 12.091 1.00 91.19 129 ALA A CA 1
ATOM 1037 C C . ALA A 1 129 ? -15.001 -0.308 13.143 1.00 91.19 129 ALA A C 1
ATOM 1039 O O . ALA A 1 129 ? -15.245 0.838 13.599 1.00 91.19 129 ALA A O 1
#

Foldseek 3Di:
DQVLLLVLLVLLVVVLVCQVPVVVVVLVVVQDPDVVPVPSNVVSVVVSVVSVVVSVVSNVSSVVSCCLRPHCPDPCSLVVLLVQLVVLLVVLVVLVVCVVVVPDPDPVSVVPCSSVSSNSSSVSSNVRD

Mean predicted aligned error: 4.54 Å

Solvent-accessible surface area (backbone atoms only — not comparable to full-atom values): 6733 Å² total; per-residue (Å²): 117,43,66,51,23,41,50,46,12,51,52,27,42,52,48,19,53,45,47,53,52,58,47,42,53,57,57,60,72,64,56,67,91,54,86,83,48,56,64,64,44,50,53,52,50,52,51,52,51,53,51,49,49,54,23,50,50,29,42,51,50,14,51,51,32,39,47,66,26,70,49,77,86,65,82,68,48,44,64,51,27,47,53,52,13,51,49,27,39,49,51,20,50,52,48,53,51,50,55,67,72,63,71,67,85,58,68,67,65,74,64,55,54,60,42,56,50,23,45,51,45,15,52,37,32,48,75,54,75

pLDDT: mean 91.56, std 9.81, range [56.84, 98.56]

Secondary structure (DSSP, 8-state):
--HHHHHHHHHHHHHHHIIIIII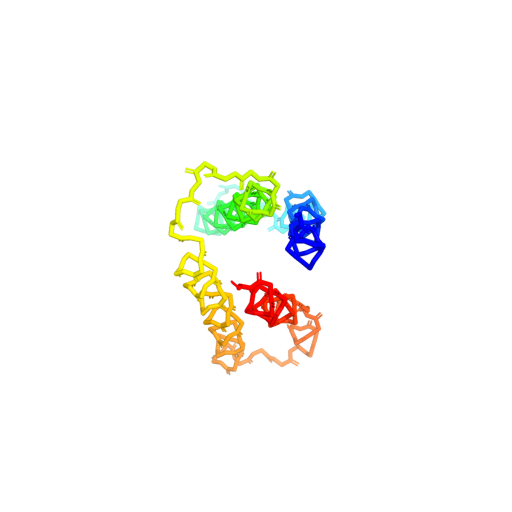HHHHHHT--S-SS-HHHHHHHHHHHHHHHHHHHHHHHHHHHHHHHHH-SS-S-HHHHHHHHHHHHHHHHHHHHHHHHHTT---THHHH-THHHHHHHHHHHHHHT-

Organism: NCBI:txid1513793

Nearest PDB structures (foldseek):
  8a3k-assembly1_UNK  TM=5.012E-01  e=9.496E+00  synthetic construct
  3rqf-assembly1_D  TM=3.212E-01  e=9.032E+00  Homo sapiens

Sequence (129 aa):
MNFVLIFASFLSGLAFLAHAFIGDKEYRALKPGSEEDAKPMETWIQTRCGWHWVSLDLLAVSVLLFVLASTQIIQAKTEILHLLSLYHLACGCVWLLTLLFSKSHNRQIFVLGQWIFCFIQASLIYWGA